Protein AF-A0A3N1XI90-F1 (afdb_monomer_lite)

pLDDT: mean 75.06, std 7.52, range [54.16, 85.56]

Radius of gyration: 18.25 Å; chains: 1; bounding box: 41×20×52 Å

Foldseek 3Di:
DVVVVVVLVVLVVLLVVLVVVQVVPDDFDQPPVRDGDDPPCSVVSSVVSVVSSVVVVVVVVVVVVVVVVVVVVVD

Structure (mmCIF, N/CA/C/O backbone):
data_AF-A0A3N1XI90-F1
#
_entry.id   AF-A0A3N1XI90-F1
#
loop_
_atom_site.group_PDB
_atom_site.id
_atom_site.type_symbol
_atom_site.label_atom_id
_atom_site.label_alt_id
_atom_site.label_comp_id
_atom_site.label_asym_id
_atom_site.label_entity_id
_atom_site.label_seq_id
_atom_site.pdbx_PDB_ins_code
_atom_site.Cartn_x
_atom_site.Cartn_y
_atom_site.Cartn_z
_atom_site.occupancy
_atom_site.B_iso_or_equiv
_atom_site.auth_seq_id
_atom_site.auth_comp_id
_atom_site.auth_asym_id
_atom_site.auth_atom_id
_atom_site.pdbx_PDB_model_num
ATOM 1 N N . MET A 1 1 ? -18.884 1.114 6.616 1.00 59.56 1 MET A N 1
ATOM 2 C CA . MET A 1 1 ? -17.458 0.889 6.960 1.00 59.56 1 MET A CA 1
ATOM 3 C C . MET A 1 1 ? -16.822 -0.261 6.174 1.00 59.56 1 MET A C 1
ATOM 5 O O . MET A 1 1 ? -15.694 -0.108 5.736 1.00 59.56 1 MET A O 1
ATOM 9 N N . THR A 1 2 ? -17.514 -1.377 5.924 1.00 68.06 2 THR A N 1
ATOM 10 C CA . THR A 1 2 ? -16.981 -2.550 5.191 1.00 68.06 2 THR A CA 1
ATOM 11 C C . THR A 1 2 ? -16.572 -2.276 3.738 1.00 68.06 2 THR A C 1
ATOM 13 O O . THR A 1 2 ? -15.495 -2.696 3.339 1.00 68.06 2 THR A O 1
ATOM 16 N N . ARG A 1 3 ? -17.357 -1.514 2.961 1.00 74.00 3 ARG A N 1
ATOM 17 C CA . ARG A 1 3 ? -17.029 -1.191 1.552 1.00 74.00 3 ARG A CA 1
ATOM 18 C C . ARG A 1 3 ? -15.733 -0.384 1.400 1.00 74.00 3 ARG A C 1
ATOM 20 O O . ARG A 1 3 ? -14.940 -0.655 0.511 1.00 74.00 3 ARG A O 1
ATOM 27 N N . LEU A 1 4 ? -15.505 0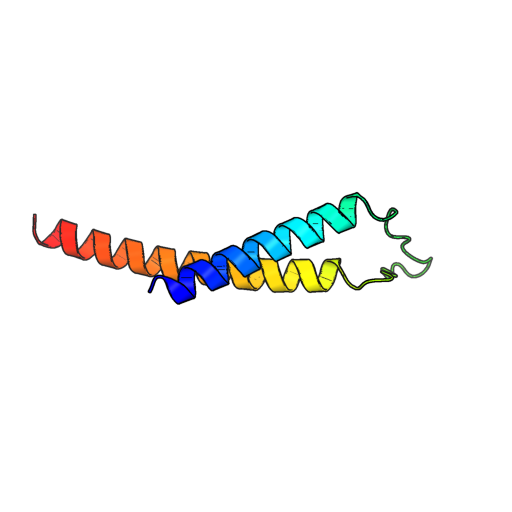.559 2.315 1.00 74.44 4 LEU A N 1
ATOM 28 C CA . LEU A 1 4 ? -14.294 1.378 2.337 1.00 74.44 4 LEU A CA 1
ATOM 29 C C . LEU A 1 4 ? -13.056 0.531 2.681 1.00 74.44 4 LEU A C 1
ATOM 31 O O . LEU A 1 4 ? -12.026 0.665 2.038 1.00 74.44 4 LEU A O 1
ATOM 35 N N . ARG A 1 5 ? -13.171 -0.403 3.635 1.00 73.75 5 ARG A N 1
ATOM 36 C CA . ARG A 1 5 ? -12.075 -1.322 3.996 1.00 73.75 5 ARG A CA 1
ATOM 37 C C . ARG A 1 5 ? -11.710 -2.279 2.859 1.00 73.75 5 ARG A C 1
ATOM 39 O O . ARG A 1 5 ? -10.531 -2.523 2.644 1.00 73.75 5 ARG A O 1
ATOM 46 N N . ILE A 1 6 ? -12.701 -2.781 2.116 1.00 79.38 6 ILE A N 1
ATOM 47 C CA . ILE A 1 6 ? -12.467 -3.623 0.929 1.00 79.38 6 ILE A CA 1
ATOM 48 C C . ILE A 1 6 ? -11.718 -2.833 -0.150 1.00 79.38 6 ILE A C 1
ATOM 50 O O . ILE A 1 6 ? -10.760 -3.348 -0.716 1.00 79.38 6 ILE A O 1
ATOM 54 N N . PHE A 1 7 ? -12.108 -1.577 -0.390 1.00 79.88 7 PHE A N 1
ATOM 55 C CA . PHE A 1 7 ? -11.413 -0.698 -1.331 1.00 79.88 7 PHE A CA 1
ATOM 56 C C . PHE A 1 7 ? -9.938 -0.499 -0.945 1.00 79.88 7 PHE A C 1
ATOM 58 O O . PHE A 1 7 ? -9.056 -0.710 -1.771 1.00 79.88 7 PHE A O 1
ATOM 65 N N . TRP A 1 8 ? -9.656 -0.197 0.326 1.00 73.31 8 TRP A N 1
ATOM 66 C CA . TRP A 1 8 ? -8.282 -0.017 0.809 1.00 73.31 8 TRP A CA 1
ATOM 67 C C . TRP A 1 8 ? -7.436 -1.290 0.756 1.00 73.31 8 TRP A C 1
ATOM 69 O O . TRP A 1 8 ? -6.269 -1.228 0.375 1.00 73.31 8 TRP A O 1
ATOM 79 N N . LEU A 1 9 ? -8.018 -2.444 1.095 1.00 79.38 9 LEU A N 1
ATOM 80 C CA . LEU A 1 9 ? -7.356 -3.742 0.938 1.00 79.38 9 LEU A CA 1
ATOM 81 C C . LEU A 1 9 ? -7.042 -4.032 -0.533 1.00 79.38 9 LEU A C 1
ATOM 83 O O . LEU A 1 9 ? -5.957 -4.520 -0.835 1.00 79.38 9 LEU A O 1
ATOM 87 N N . GLY A 1 10 ? -7.953 -3.676 -1.441 1.00 81.69 10 GLY A N 1
ATOM 88 C CA . GLY A 1 10 ? -7.722 -3.740 -2.882 1.00 81.69 10 GLY A CA 1
ATOM 89 C C . GLY A 1 10 ? -6.546 -2.866 -3.320 1.00 81.69 10 GLY A C 1
ATOM 90 O O . GLY A 1 10 ? -5.667 -3.350 -4.026 1.00 81.69 10 GLY A O 1
ATOM 91 N N . CYS A 1 11 ? -6.472 -1.615 -2.852 1.00 79.25 11 CYS A N 1
ATOM 92 C CA . CYS A 1 11 ? -5.341 -0.727 -3.138 1.00 79.25 11 CYS A CA 1
ATOM 93 C C . CYS A 1 11 ? -4.009 -1.281 -2.610 1.00 79.25 11 CYS A C 1
ATOM 95 O O . CYS A 1 11 ? -3.009 -1.219 -3.318 1.00 79.25 11 CYS A O 1
ATOM 97 N N . LEU A 1 12 ? -3.991 -1.853 -1.401 1.00 79.62 12 LEU A N 1
ATOM 98 C CA . LEU A 1 12 ? -2.798 -2.472 -0.811 1.00 79.62 12 LEU A CA 1
ATOM 99 C C . LEU A 1 12 ? -2.332 -3.70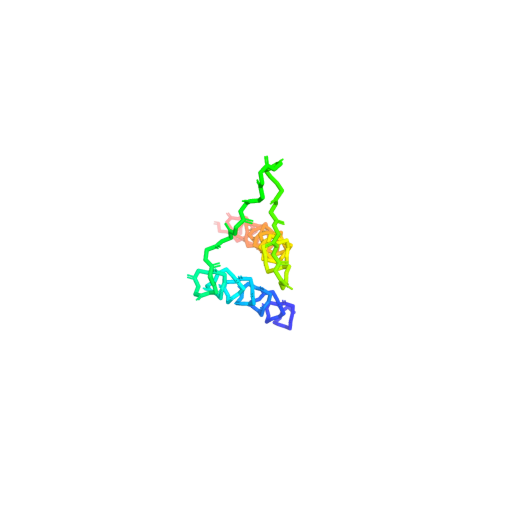1 -1.596 1.00 79.62 12 LEU A C 1
ATOM 101 O O . LEU A 1 12 ? -1.143 -3.842 -1.870 1.00 79.62 12 LEU A O 1
ATOM 105 N N . LEU A 1 13 ? -3.266 -4.571 -1.989 1.00 84.00 13 LEU A N 1
ATOM 106 C CA . LEU A 1 13 ? -2.964 -5.737 -2.819 1.00 84.00 13 LEU A CA 1
ATOM 107 C C . LEU A 1 13 ? -2.432 -5.323 -4.191 1.00 84.00 13 LEU A C 1
ATOM 109 O O . LEU A 1 13 ? -1.473 -5.916 -4.674 1.00 84.00 13 LEU A O 1
ATOM 113 N N . LEU A 1 14 ? -3.009 -4.281 -4.792 1.00 81.94 14 LEU A N 1
ATOM 114 C CA . LEU A 1 14 ? -2.546 -3.746 -6.068 1.00 81.94 14 LEU A CA 1
ATOM 115 C C . LEU A 1 14 ? -1.152 -3.112 -5.941 1.00 81.94 14 LEU A C 1
ATOM 117 O O . LEU A 1 14 ? -0.322 -3.309 -6.825 1.00 81.94 14 LEU A O 1
ATOM 121 N N . ALA A 1 15 ? -0.860 -2.423 -4.832 1.00 79.94 15 ALA A N 1
ATOM 122 C CA . ALA A 1 15 ? 0.471 -1.885 -4.539 1.00 79.94 15 ALA A CA 1
ATOM 123 C C . ALA A 1 15 ? 1.512 -3.011 -4.459 1.00 79.94 15 ALA A C 1
ATOM 125 O O . ALA A 1 15 ? 2.529 -2.973 -5.151 1.00 79.94 15 ALA A O 1
ATOM 126 N N . ALA A 1 16 ? 1.209 -4.049 -3.673 1.00 80.12 16 ALA A N 1
ATOM 127 C CA . ALA A 1 16 ? 2.076 -5.207 -3.497 1.00 80.12 16 ALA A CA 1
ATOM 128 C C . ALA A 1 16 ? 2.287 -5.963 -4.816 1.00 80.12 16 ALA A C 1
ATOM 130 O O . ALA A 1 16 ? 3.415 -6.318 -5.143 1.00 80.12 16 ALA A O 1
ATOM 131 N N . ALA A 1 17 ? 1.226 -6.160 -5.605 1.00 80.94 17 ALA A N 1
ATOM 132 C CA . ALA A 1 17 ? 1.313 -6.780 -6.923 1.00 80.94 17 ALA A CA 1
ATOM 133 C C . ALA A 1 17 ? 2.175 -5.954 -7.891 1.00 80.94 17 ALA A C 1
ATOM 135 O O . ALA A 1 17 ? 2.966 -6.529 -8.629 1.00 80.94 17 ALA A O 1
ATOM 136 N N . SER A 1 18 ? 2.075 -4.621 -7.849 1.00 76.88 18 SER A N 1
ATOM 137 C CA . SER A 1 18 ? 2.896 -3.715 -8.669 1.00 76.88 18 SER A CA 1
ATOM 138 C C . SER A 1 18 ? 4.383 -3.808 -8.308 1.00 76.88 18 SER A C 1
ATOM 140 O O . SER A 1 18 ? 5.230 -3.909 -9.191 1.00 76.88 18 SER A O 1
ATOM 142 N N . GLN A 1 19 ? 4.707 -3.836 -7.011 1.00 74.31 19 GLN A N 1
ATOM 143 C CA . GLN A 1 19 ? 6.080 -4.017 -6.523 1.00 74.31 19 GLN A CA 1
ATOM 144 C C . GLN A 1 19 ? 6.641 -5.403 -6.844 1.00 74.31 19 GLN A C 1
ATOM 146 O O . GLN A 1 19 ? 7.810 -5.532 -7.202 1.00 74.31 19 GLN A O 1
ATOM 151 N N . LEU A 1 20 ? 5.810 -6.439 -6.738 1.00 77.06 20 LEU A N 1
ATOM 152 C CA . LEU A 1 20 ? 6.195 -7.796 -7.097 1.00 77.06 20 LEU A CA 1
ATOM 153 C C . LEU A 1 20 ? 6.454 -7.898 -8.606 1.00 77.06 20 LEU A C 1
ATOM 155 O O . LEU A 1 20 ? 7.489 -8.411 -9.011 1.00 77.06 20 LEU A O 1
ATOM 159 N N . ALA A 1 21 ? 5.558 -7.352 -9.432 1.00 73.81 21 ALA A N 1
ATOM 160 C CA . ALA A 1 21 ? 5.715 -7.303 -10.883 1.00 73.81 21 ALA A CA 1
ATOM 161 C C . ALA A 1 21 ? 6.993 -6.563 -11.292 1.00 73.81 21 ALA A C 1
ATOM 163 O O . ALA A 1 21 ? 7.698 -7.027 -12.178 1.00 73.81 21 ALA A O 1
ATOM 164 N N . TYR A 1 22 ? 7.340 -5.477 -10.601 1.00 67.69 22 TYR A N 1
ATOM 165 C CA . TYR A 1 22 ? 8.608 -4.779 -10.801 1.00 67.69 22 TYR A CA 1
ATOM 166 C C . TYR A 1 22 ? 9.844 -5.644 -10.497 1.00 67.69 22 TYR A C 1
ATOM 168 O O . TYR A 1 22 ? 10.846 -5.520 -11.182 1.00 67.69 22 TYR A O 1
ATOM 176 N N . HIS A 1 23 ? 9.789 -6.544 -9.511 1.00 68.50 23 HIS A N 1
ATOM 177 C CA . HIS A 1 23 ? 10.892 -7.480 -9.254 1.00 68.50 23 HIS A CA 1
ATOM 178 C C . HIS A 1 23 ? 11.030 -8.579 -10.319 1.00 68.50 23 HIS A C 1
ATOM 180 O O . HIS A 1 23 ? 12.095 -9.188 -10.417 1.00 68.50 23 HIS A O 1
ATOM 186 N N . PHE A 1 24 ? 9.961 -8.860 -11.070 1.00 71.06 24 PHE A N 1
ATOM 187 C CA . PHE A 1 24 ? 9.931 -9.886 -12.118 1.00 71.06 24 PHE A CA 1
ATOM 188 C C . PHE A 1 24 ? 10.142 -9.332 -13.531 1.00 71.06 24 PHE A C 1
ATOM 190 O O . PHE A 1 24 ? 10.589 -10.070 -14.405 1.00 71.06 24 PHE A O 1
ATOM 197 N N . ILE A 1 25 ? 9.799 -8.066 -13.764 1.00 66.19 25 ILE A N 1
ATOM 198 C CA . ILE A 1 25 ? 10.089 -7.340 -15.000 1.00 66.19 25 ILE A CA 1
ATOM 199 C C . ILE A 1 25 ? 11.532 -6.843 -14.898 1.00 66.19 25 ILE A C 1
ATOM 201 O O . ILE A 1 25 ? 11.945 -6.408 -13.830 1.00 66.19 25 ILE A O 1
ATOM 205 N N . ASP A 1 26 ? 12.290 -6.986 -15.985 1.00 59.31 26 ASP A N 1
ATOM 206 C CA . ASP A 1 26 ? 13.731 -6.737 -16.100 1.00 59.31 26 ASP A CA 1
ATOM 207 C C . ASP A 1 26 ? 14.301 -5.621 -15.201 1.00 59.31 26 ASP A C 1
ATOM 209 O O . ASP A 1 26 ? 13.647 -4.594 -14.988 1.00 59.31 26 ASP A O 1
ATOM 213 N N . PRO A 1 27 ? 15.549 -5.775 -14.708 1.00 62.28 27 PRO A N 1
ATOM 214 C CA . PRO A 1 27 ? 16.162 -4.793 -13.827 1.00 62.28 27 PRO A CA 1
ATOM 215 C C . PRO A 1 27 ? 16.104 -3.401 -14.466 1.00 62.28 27 PRO A C 1
ATOM 217 O O . PRO A 1 27 ? 16.449 -3.258 -15.642 1.00 62.28 27 PRO A O 1
ATOM 220 N N . PRO A 1 28 ? 15.682 -2.371 -13.712 1.00 59.22 28 PRO A N 1
ATOM 221 C CA . PRO A 1 28 ? 15.600 -1.020 -14.239 1.00 59.22 28 PRO A CA 1
ATOM 222 C C . PRO A 1 28 ? 16.964 -0.603 -14.788 1.00 59.22 28 PRO A C 1
ATOM 224 O O . PRO A 1 28 ? 17.954 -0.505 -14.059 1.00 59.22 28 PRO A O 1
ATOM 227 N N . THR A 1 29 ? 17.032 -0.335 -16.085 1.00 62.22 29 THR A N 1
ATOM 228 C CA . THR A 1 29 ? 18.217 0.281 -16.663 1.00 62.22 29 THR A CA 1
ATOM 229 C C . THR A 1 29 ? 18.170 1.760 -16.317 1.00 62.22 29 THR A C 1
ATOM 231 O O . THR A 1 29 ? 17.427 2.531 -16.927 1.00 62.22 29 THR A O 1
ATOM 234 N N . LEU A 1 30 ? 18.939 2.146 -15.301 1.00 66.69 30 LEU A N 1
ATOM 235 C CA . LEU A 1 30 ? 19.337 3.537 -15.133 1.00 66.69 30 LEU A CA 1
ATOM 236 C C . LEU A 1 30 ? 20.111 3.934 -16.387 1.00 66.69 30 LEU A C 1
ATOM 238 O O . LEU A 1 30 ? 21.050 3.240 -16.783 1.00 66.69 30 LEU A O 1
ATOM 242 N N . ASP A 1 31 ? 19.698 5.019 -17.029 1.00 71.25 31 ASP A N 1
ATOM 243 C CA . ASP A 1 31 ? 20.498 5.572 -18.110 1.00 71.25 31 ASP A CA 1
ATOM 244 C C . ASP A 1 31 ? 21.790 6.203 -17.561 1.00 71.25 31 ASP A C 1
ATOM 246 O O . ASP A 1 31 ? 21.985 6.375 -16.354 1.00 71.25 31 ASP A O 1
ATOM 250 N N . ASN A 1 32 ? 22.692 6.584 -18.464 1.00 73.31 32 ASN A N 1
ATOM 251 C CA . ASN A 1 32 ? 23.962 7.221 -18.106 1.00 73.31 32 ASN A CA 1
ATOM 252 C C . ASN A 1 32 ? 23.788 8.593 -17.417 1.00 73.31 32 ASN A C 1
ATOM 254 O O . ASN A 1 32 ? 24.776 9.190 -16.993 1.00 73.31 32 ASN A O 1
ATOM 258 N N . GLN A 1 33 ? 22.560 9.111 -17.328 1.00 78.12 33 GLN A N 1
ATOM 259 C CA . GLN A 1 33 ? 22.199 10.356 -16.654 1.00 78.12 33 GLN A CA 1
ATOM 260 C C . GLN A 1 33 ? 21.561 10.094 -15.276 1.00 78.12 33 GLN A C 1
ATOM 262 O O . GLN A 1 33 ? 21.193 11.043 -14.584 1.00 78.12 33 GLN A O 1
ATOM 267 N N . GLY A 1 34 ?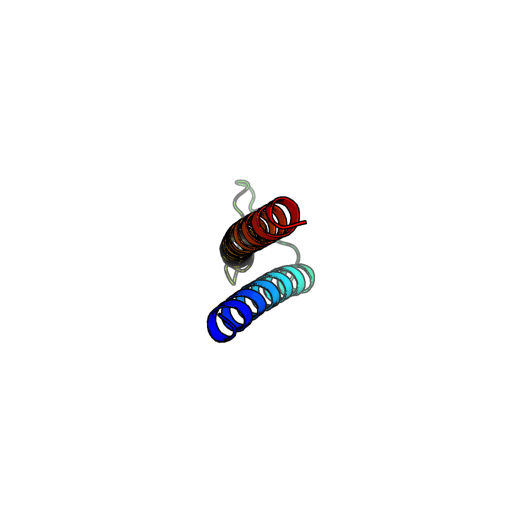 21.457 8.827 -14.856 1.00 70.62 34 GLY A N 1
ATOM 268 C CA . GLY A 1 34 ? 20.844 8.419 -13.594 1.00 70.62 34 GLY A CA 1
ATOM 269 C C . GLY A 1 34 ? 19.318 8.505 -13.599 1.00 70.62 34 GLY A C 1
ATOM 270 O O . GLY A 1 34 ? 18.711 8.470 -12.529 1.00 70.62 34 GLY A O 1
ATOM 271 N N . MET A 1 35 ? 18.688 8.633 -14.771 1.00 70.56 35 MET A N 1
ATOM 272 C CA . MET A 1 35 ? 17.235 8.618 -14.894 1.00 70.56 35 MET A CA 1
ATOM 273 C C . MET A 1 35 ? 16.734 7.183 -15.009 1.00 70.56 35 MET A C 1
ATOM 275 O O . MET A 1 35 ? 17.281 6.338 -15.723 1.00 70.56 35 MET A O 1
ATOM 279 N N . LEU A 1 36 ? 15.648 6.928 -14.292 1.00 69.62 36 LEU A N 1
ATOM 280 C CA . LEU A 1 36 ? 14.974 5.645 -14.264 1.00 69.62 36 LEU A CA 1
ATOM 281 C C . LEU A 1 36 ? 14.024 5.559 -15.461 1.00 69.62 36 LEU A C 1
ATOM 283 O O . LEU A 1 36 ? 12.970 6.193 -15.471 1.00 69.62 36 LEU A O 1
ATOM 287 N N . HIS A 1 37 ? 14.409 4.800 -16.486 1.00 66.12 37 HIS A N 1
ATOM 288 C CA . HIS A 1 37 ? 13.536 4.523 -17.623 1.00 66.12 37 HIS A CA 1
ATOM 289 C C . HIS A 1 37 ? 12.722 3.257 -17.350 1.00 66.12 37 HIS A C 1
ATOM 291 O O . HIS A 1 37 ? 13.180 2.136 -17.553 1.00 66.12 37 HIS A O 1
ATOM 297 N N . GLU A 1 38 ? 11.494 3.443 -16.876 1.00 66.06 38 GLU A N 1
ATOM 298 C CA . GLU A 1 38 ? 10.540 2.360 -16.654 1.00 66.06 38 GLU A CA 1
ATOM 299 C C . GLU A 1 38 ? 9.547 2.295 -17.817 1.00 66.06 38 GLU A C 1
ATOM 301 O O . GLU A 1 38 ? 8.846 3.270 -18.084 1.00 66.06 38 GLU A O 1
ATOM 306 N N . GLN A 1 39 ? 9.409 1.144 -18.480 1.00 64.25 39 GLN A N 1
ATOM 307 C CA . GLN A 1 39 ? 8.450 0.993 -19.589 1.00 64.25 39 GLN A CA 1
ATOM 308 C C . GLN A 1 39 ? 6.982 1.134 -19.157 1.00 64.25 39 GLN A C 1
ATOM 310 O O . GLN A 1 39 ? 6.136 1.529 -19.956 1.00 64.25 39 GLN A O 1
ATOM 315 N N . PHE A 1 40 ? 6.671 0.808 -17.901 1.00 66.81 40 PHE A N 1
ATOM 316 C CA . PHE A 1 40 ? 5.291 0.664 -17.428 1.00 66.81 40 PHE A CA 1
ATOM 317 C C . PHE A 1 40 ? 4.929 1.605 -16.267 1.00 66.81 40 PHE A C 1
ATOM 319 O O . PHE A 1 40 ? 3.802 1.548 -15.781 1.00 66.81 40 PHE A O 1
ATOM 326 N N . GLY A 1 41 ? 5.858 2.453 -15.798 1.00 70.19 41 GLY A N 1
ATOM 327 C CA . GLY A 1 41 ? 5.630 3.370 -14.667 1.00 70.19 41 GLY A CA 1
ATOM 328 C C . GLY A 1 41 ? 5.191 2.671 -13.371 1.00 70.19 41 GLY A C 1
ATOM 329 O O . GLY A 1 41 ? 4.430 3.233 -12.580 1.00 70.19 41 GLY A O 1
ATOM 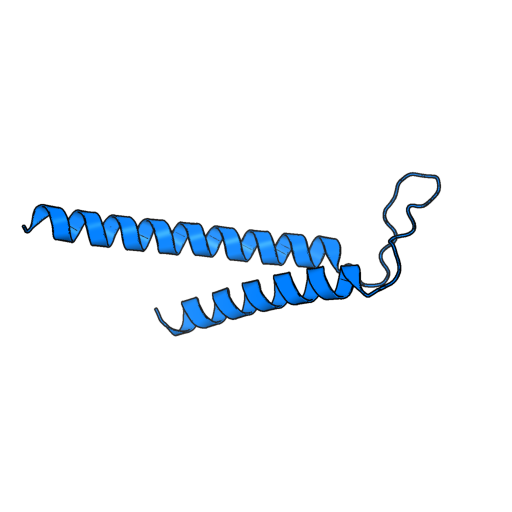330 N N . LEU A 1 42 ? 5.624 1.425 -13.170 1.00 70.94 42 LEU A N 1
ATOM 331 C CA . LEU A 1 42 ? 5.205 0.567 -12.059 1.00 70.94 42 LEU A CA 1
ATOM 332 C C . LEU A 1 42 ? 5.693 1.083 -10.703 1.00 70.94 42 LEU A C 1
ATOM 334 O O . LEU A 1 42 ? 4.986 0.921 -9.709 1.00 70.94 42 LEU A O 1
ATOM 338 N N . ILE A 1 43 ? 6.861 1.725 -10.643 1.00 71.62 43 ILE A N 1
ATOM 339 C CA . ILE A 1 43 ? 7.426 2.246 -9.396 1.00 71.62 43 ILE A CA 1
ATOM 340 C C . ILE A 1 43 ? 6.657 3.478 -8.906 1.00 71.62 43 ILE A C 1
ATOM 342 O O . ILE A 1 43 ? 6.206 3.446 -7.756 1.00 71.62 43 ILE A O 1
ATOM 346 N N . PRO A 1 44 ? 6.423 4.542 -9.708 1.00 75.00 44 PRO A N 1
ATOM 347 C CA . PRO A 1 44 ? 5.620 5.672 -9.248 1.00 75.00 44 PRO A CA 1
ATOM 348 C C . PRO A 1 44 ? 4.186 5.251 -8.907 1.00 75.00 44 PRO A C 1
ATOM 350 O O . PRO A 1 44 ? 3.633 5.745 -7.925 1.00 75.00 44 PRO A O 1
ATOM 353 N N . LEU A 1 45 ? 3.607 4.289 -9.637 1.00 77.31 45 LEU A N 1
ATOM 354 C CA . LEU A 1 45 ? 2.287 3.737 -9.323 1.00 77.31 45 LEU A CA 1
ATOM 355 C C . LEU A 1 45 ? 2.287 2.959 -7.996 1.00 77.31 45 LEU A C 1
ATOM 357 O O . LEU A 1 45 ? 1.411 3.160 -7.153 1.00 77.31 45 LEU A O 1
ATOM 361 N N . GLY A 1 46 ? 3.292 2.107 -7.781 1.00 74.81 46 GLY A N 1
ATOM 362 C CA . GLY A 1 46 ? 3.480 1.351 -6.545 1.00 74.81 46 GLY A CA 1
ATOM 363 C C . GLY A 1 46 ? 3.669 2.262 -5.332 1.00 74.81 46 GLY A C 1
ATOM 364 O O . GLY A 1 46 ? 3.045 2.039 -4.294 1.00 74.81 46 GLY A O 1
ATOM 365 N N . LEU A 1 47 ? 4.454 3.335 -5.469 1.00 77.62 47 LEU A N 1
ATOM 366 C CA . LEU A 1 47 ? 4.638 4.352 -4.428 1.00 77.62 47 LEU A CA 1
ATOM 367 C C . LEU A 1 47 ? 3.331 5.090 -4.107 1.00 77.62 47 LEU A C 1
ATOM 369 O O . LEU A 1 47 ? 3.001 5.263 -2.932 1.00 77.62 47 LEU A O 1
ATOM 373 N N . LEU A 1 48 ? 2.554 5.469 -5.128 1.00 80.69 48 LEU A N 1
ATOM 374 C CA . LEU A 1 48 ? 1.245 6.113 -4.964 1.00 80.69 48 LEU A CA 1
ATOM 375 C C . LEU A 1 48 ? 0.261 5.220 -4.200 1.00 80.69 48 LEU A C 1
ATOM 377 O O . LEU A 1 48 ? -0.369 5.659 -3.234 1.00 80.69 48 LEU A O 1
ATOM 381 N N . LEU A 1 49 ? 0.152 3.954 -4.609 1.00 80.25 49 LEU A N 1
ATOM 382 C CA . LEU A 1 49 ? -0.752 2.984 -3.994 1.00 80.25 49 LEU A CA 1
ATOM 383 C C . LEU A 1 49 ? -0.318 2.622 -2.568 1.00 80.25 49 LEU A C 1
ATOM 385 O O . LEU A 1 49 ? -1.165 2.503 -1.681 1.00 80.25 49 LEU A O 1
ATOM 389 N N . THR A 1 50 ? 0.989 2.521 -2.322 1.00 78.81 50 THR A N 1
ATOM 390 C CA . THR A 1 50 ? 1.541 2.306 -0.976 1.00 78.81 50 THR A CA 1
ATOM 391 C C . THR A 1 50 ? 1.235 3.492 -0.066 1.00 78.81 50 THR A C 1
ATOM 393 O O . THR A 1 50 ? 0.761 3.298 1.053 1.00 78.81 50 THR A O 1
ATOM 396 N N . GLY A 1 51 ? 1.431 4.723 -0.550 1.00 82.06 51 GLY A N 1
ATOM 397 C CA . GLY A 1 5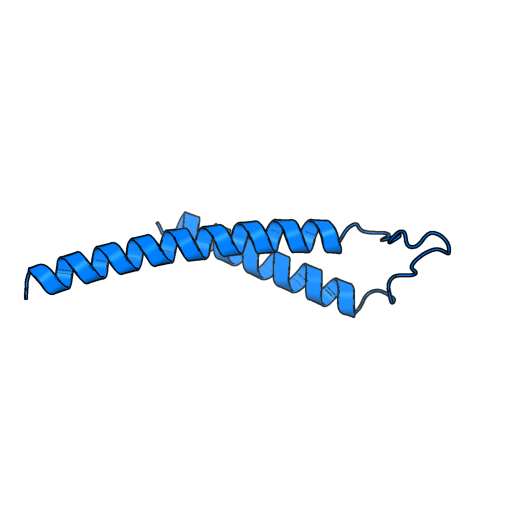1 ? 1.090 5.939 0.189 1.00 82.06 51 GLY A CA 1
ATOM 398 C C . GLY A 1 51 ? -0.393 5.991 0.564 1.00 82.06 51 GLY A C 1
ATOM 399 O O . GLY A 1 51 ? -0.735 6.225 1.724 1.00 82.06 51 GLY A O 1
ATOM 400 N N . LEU A 1 52 ? -1.278 5.682 -0.386 1.00 81.38 52 LEU A N 1
ATOM 401 C CA . LEU A 1 52 ? -2.722 5.577 -0.157 1.00 81.38 52 LEU A CA 1
ATOM 402 C C . LEU A 1 52 ? -3.074 4.506 0.888 1.00 81.38 52 LEU A C 1
ATOM 404 O O . LEU A 1 52 ? -3.848 4.772 1.810 1.00 81.38 52 LEU A O 1
ATOM 408 N N . GLY A 1 53 ? -2.474 3.317 0.788 1.00 78.31 53 GLY A N 1
ATOM 409 C CA . GLY A 1 53 ? -2.659 2.238 1.759 1.00 78.31 53 GLY A CA 1
ATOM 410 C C . GLY A 1 53 ? -2.205 2.619 3.171 1.00 78.31 53 GLY A C 1
ATOM 411 O O . GLY A 1 53 ? -2.882 2.301 4.150 1.00 78.31 53 GLY A O 1
ATOM 412 N N . LEU A 1 54 ? -1.099 3.357 3.287 1.00 80.56 54 LEU A N 1
ATOM 413 C CA . LEU A 1 54 ? -0.555 3.800 4.569 1.00 80.56 54 LEU A CA 1
ATOM 414 C C . LEU A 1 54 ? -1.471 4.826 5.252 1.00 80.56 54 LEU A C 1
ATOM 416 O O . LEU A 1 54 ? -1.755 4.707 6.445 1.00 80.56 54 LEU A O 1
ATOM 420 N N . VAL A 1 55 ? -2.002 5.789 4.490 1.00 84.38 55 VAL A N 1
ATOM 421 C CA . VAL A 1 55 ? -2.984 6.770 4.988 1.00 84.38 55 VAL A CA 1
ATOM 422 C C . VAL A 1 55 ? -4.231 6.067 5.522 1.00 84.38 55 VAL A C 1
ATOM 424 O O . VAL A 1 55 ? -4.725 6.407 6.598 1.00 84.38 55 VAL A O 1
ATOM 427 N N . ALA A 1 56 ? -4.715 5.046 4.817 1.00 79.81 56 ALA A N 1
ATOM 428 C CA . ALA A 1 56 ? -5.862 4.261 5.258 1.00 79.81 56 ALA A CA 1
ATOM 429 C C . ALA A 1 56 ? -5.607 3.536 6.584 1.00 79.81 56 ALA A C 1
ATOM 431 O O . ALA A 1 56 ? -6.451 3.567 7.481 1.00 79.81 56 ALA A O 1
ATOM 432 N N . LEU A 1 57 ? -4.424 2.934 6.727 1.00 79.25 57 LEU A N 1
ATOM 433 C CA . LEU A 1 57 ? -3.986 2.254 7.946 1.00 79.25 57 LEU A CA 1
ATOM 434 C C . LEU A 1 57 ? -3.936 3.210 9.143 1.00 79.25 57 LEU A C 1
ATOM 436 O O . LEU A 1 57 ? -4.384 2.862 10.235 1.00 79.25 57 LEU A O 1
ATOM 440 N N . VAL A 1 58 ? -3.455 4.436 8.930 1.00 84.94 58 VAL A N 1
ATOM 441 C CA . VAL A 1 58 ? -3.434 5.484 9.959 1.00 84.94 58 VAL A CA 1
ATOM 442 C C . VAL A 1 58 ? -4.853 5.887 10.363 1.00 84.94 58 VAL A C 1
ATOM 444 O O . VAL A 1 58 ? -5.152 5.971 11.556 1.00 84.94 58 VAL A O 1
ATOM 447 N N . VAL A 1 59 ? -5.752 6.095 9.400 1.00 84.56 59 VAL A N 1
ATOM 448 C CA . VAL A 1 59 ? -7.150 6.469 9.673 1.00 84.56 59 VAL A CA 1
ATOM 449 C C . VAL A 1 59 ? -7.877 5.369 10.456 1.00 84.56 59 VAL A C 1
ATOM 451 O O . VAL A 1 59 ? -8.514 5.662 11.475 1.00 84.56 59 VAL A O 1
ATOM 454 N N . ASP A 1 60 ? -7.742 4.108 10.040 1.00 82.06 60 ASP A N 1
ATOM 455 C CA . ASP A 1 60 ? -8.333 2.962 10.742 1.00 82.06 60 ASP A CA 1
ATOM 456 C C . ASP A 1 60 ? -7.702 2.767 12.132 1.00 82.06 60 ASP A C 1
ATOM 458 O O . ASP A 1 60 ? -8.420 2.535 13.109 1.00 82.06 60 ASP A O 1
ATOM 462 N N . GLY A 1 61 ? -6.383 2.946 12.262 1.00 82.00 61 GLY A N 1
ATOM 463 C CA . GLY A 1 61 ? -5.662 2.882 13.535 1.00 82.00 61 GLY A CA 1
ATOM 464 C C . GLY A 1 61 ? -6.133 3.939 14.538 1.00 82.00 61 GLY A C 1
ATOM 465 O O . GLY A 1 61 ? -6.411 3.621 15.696 1.00 82.00 61 GLY A O 1
ATOM 466 N N . ILE A 1 62 ? -6.323 5.187 14.099 1.00 85.56 62 ILE A N 1
ATOM 467 C CA . ILE A 1 62 ? -6.872 6.267 14.937 1.00 85.56 62 ILE A CA 1
ATOM 468 C C . ILE A 1 62 ? -8.317 5.951 15.350 1.00 85.56 62 ILE A C 1
ATOM 470 O O . ILE A 1 62 ? -8.705 6.188 16.501 1.00 85.56 62 ILE A O 1
ATOM 474 N N . GLY A 1 63 ? -9.122 5.407 14.434 1.00 82.12 63 GLY A N 1
ATOM 475 C CA . GLY A 1 63 ? -10.489 4.968 14.715 1.00 82.12 63 GLY A CA 1
ATOM 476 C C . GLY A 1 63 ? -10.540 3.871 15.782 1.00 82.12 63 GLY A C 1
ATOM 477 O O . GLY A 1 63 ? -11.291 3.989 16.758 1.00 82.12 63 GLY A O 1
ATOM 478 N N . ALA A 1 64 ? -9.693 2.849 15.641 1.00 81.44 64 ALA A N 1
ATOM 479 C CA . ALA A 1 64 ? -9.548 1.755 16.596 1.00 81.44 64 ALA A CA 1
ATOM 480 C C . ALA A 1 64 ? -9.058 2.254 17.964 1.00 81.44 64 ALA A C 1
ATOM 482 O O . ALA A 1 64 ? -9.636 1.899 18.993 1.00 81.44 64 ALA A O 1
ATOM 483 N N . LEU A 1 65 ? -8.076 3.161 17.990 1.00 85.12 65 LEU A N 1
ATOM 484 C CA . LEU A 1 65 ? -7.550 3.756 19.219 1.00 85.12 65 LEU A CA 1
ATOM 485 C C . LEU A 1 65 ? -8.613 4.582 19.963 1.00 85.12 65 LEU A C 1
ATOM 487 O O . LEU A 1 65 ? -8.758 4.474 21.184 1.00 85.12 65 LEU A O 1
ATOM 491 N N . LYS A 1 66 ? -9.413 5.377 19.238 1.00 83.44 66 LYS A N 1
ATOM 492 C CA . LYS A 1 66 ? -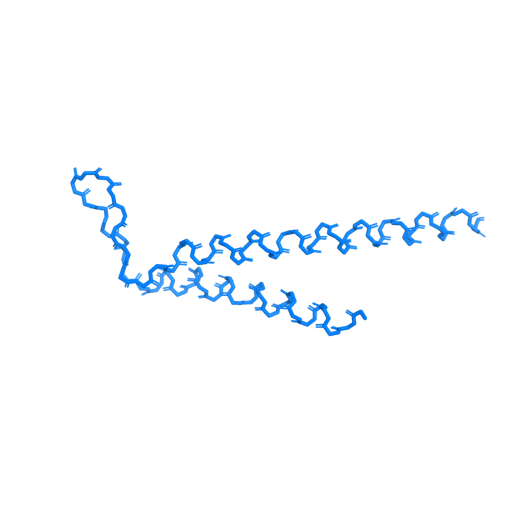10.549 6.120 19.813 1.00 83.44 66 LYS A CA 1
ATOM 493 C C . LYS A 1 66 ? -11.645 5.188 20.335 1.00 83.44 66 LYS A C 1
ATOM 495 O O . LYS A 1 66 ? -12.300 5.521 21.325 1.00 83.44 66 LYS A O 1
ATOM 500 N N . ALA A 1 67 ? -11.888 4.056 19.676 1.00 81.44 67 ALA A N 1
ATOM 501 C CA . ALA A 1 67 ? -12.848 3.055 20.140 1.00 81.44 67 ALA A CA 1
ATOM 502 C C . ALA A 1 67 ? -12.357 2.353 21.415 1.00 81.44 67 ALA A C 1
ATOM 504 O O . ALA A 1 67 ? -13.127 2.201 22.364 1.00 81.44 67 ALA A O 1
ATOM 505 N N . TRP A 1 68 ? -11.067 2.017 21.473 1.00 79.50 68 TRP A N 1
ATOM 506 C CA . TRP A 1 68 ? -10.428 1.421 22.644 1.00 79.50 68 TRP A CA 1
ATOM 507 C C . TRP A 1 68 ? -10.463 2.362 23.855 1.00 79.50 68 TRP A C 1
ATOM 509 O O . TRP A 1 68 ? -11.001 1.989 24.895 1.00 79.50 68 TRP A O 1
ATOM 519 N N . ARG A 1 69 ? -10.060 3.635 23.694 1.00 85.50 69 ARG A N 1
ATOM 520 C CA . ARG A 1 69 ? -10.153 4.651 24.765 1.00 85.50 69 ARG A CA 1
ATOM 521 C C . ARG A 1 69 ? -11.569 4.833 25.315 1.00 85.50 69 ARG A C 1
ATOM 523 O O . ARG A 1 69 ? -11.730 5.086 26.504 1.00 85.50 69 ARG A O 1
ATOM 530 N N . ARG A 1 70 ? -12.602 4.739 24.469 1.00 82.81 70 ARG A N 1
ATOM 531 C CA . ARG A 1 70 ? -14.003 4.853 24.913 1.00 82.81 70 ARG A CA 1
ATOM 532 C C . ARG A 1 70 ? -14.467 3.644 25.724 1.00 82.81 70 ARG A C 1
ATOM 534 O O . ARG A 1 70 ? -15.284 3.820 26.620 1.00 82.81 70 ARG A O 1
ATOM 541 N N . ARG A 1 71 ? -13.943 2.449 25.437 1.00 78.94 71 ARG A N 1
ATOM 542 C CA . ARG A 1 71 ? -14.187 1.238 26.236 1.00 78.94 71 ARG A CA 1
ATOM 543 C C . ARG A 1 71 ? -13.479 1.306 27.585 1.00 78.94 71 ARG A C 1
ATOM 545 O O . ARG A 1 71 ? -14.130 1.096 28.596 1.00 78.94 71 ARG A O 1
ATOM 552 N N . SER A 1 72 ? -12.206 1.696 27.604 1.00 74.56 72 SER A N 1
ATOM 553 C CA . SER A 1 72 ? -11.415 1.802 28.839 1.00 74.56 72 SER A CA 1
ATOM 554 C C . SER A 1 72 ? -11.873 2.904 29.801 1.00 74.56 72 SER A C 1
ATOM 556 O O . SER A 1 72 ? -11.431 2.915 30.934 1.00 74.56 72 SER A O 1
ATOM 558 N N . ARG A 1 73 ? -12.724 3.848 29.369 1.00 68.50 73 ARG A N 1
ATOM 559 C CA . ARG A 1 73 ? -13.357 4.849 30.255 1.00 68.50 73 ARG A CA 1
ATOM 560 C C . ARG A 1 73 ? -14.703 4.403 30.839 1.00 68.50 73 ARG A C 1
ATOM 562 O O . ARG A 1 73 ? -15.270 5.134 31.641 1.00 68.50 73 ARG A O 1
ATOM 569 N N . ARG A 1 74 ? -15.265 3.292 30.354 1.00 58.53 74 ARG A N 1
ATOM 570 C CA . ARG A 1 74 ? -16.545 2.730 30.823 1.00 58.53 74 ARG A CA 1
ATOM 571 C C . ARG A 1 74 ? -16.364 1.487 31.701 1.00 58.53 74 ARG A C 1
ATOM 573 O O . ARG A 1 74 ? -17.359 1.013 32.236 1.00 58.53 74 ARG A O 1
ATOM 580 N N . ALA A 1 75 ? -15.145 0.962 31.779 1.00 54.16 75 ALA A N 1
ATOM 581 C CA . ALA A 1 75 ? -14.716 -0.041 32.748 1.00 54.16 75 ALA A CA 1
ATOM 582 C C . ALA A 1 75 ? -14.027 0.678 33.910 1.00 54.16 75 ALA A C 1
ATOM 584 O O . ALA A 1 75 ? -14.150 0.179 35.044 1.00 54.16 75 ALA A O 1
#

Sequence (75 aa):
MTRLRIFWLGCLLLAAASQLAYHFIDPPTLDNQGMLHEQFGLIPLGLLLTGLGLVALVVDGIGALKAWRRRSRRA

Secondary structure (DSSP, 8-state):
-HHHHHHHHHHHHHHHHHHHHHHHS----B-TTS-B--SS-HHHHHHHHHHHHHHHHHHHHHHHHHHHHHHHTT-